Protein AF-X0V3P4-F1 (afdb_monomer_lite)

Organism: NCBI:txid412755

Structure (mmCIF, N/CA/C/O backbone):
data_AF-X0V3P4-F1
#
_entry.id   AF-X0V3P4-F1
#
loop_
_atom_site.group_PDB
_atom_site.id
_atom_site.type_symbol
_atom_site.label_atom_id
_atom_site.label_alt_id
_atom_site.label_comp_id
_atom_site.label_asym_id
_atom_site.label_entity_id
_atom_site.label_seq_id
_atom_site.pdbx_PDB_ins_code
_atom_site.Cartn_x
_atom_site.Cartn_y
_atom_site.Cartn_z
_atom_site.occupancy
_atom_site.B_iso_or_equiv
_atom_site.auth_seq_id
_atom_site.auth_comp_id
_atom_site.auth_asym_id
_atom_site.auth_atom_id
_atom_site.pdbx_PDB_model_num
ATOM 1 N N . ARG A 1 1 ? -11.327 -16.842 -7.803 1.00 60.50 1 ARG A N 1
ATOM 2 C CA . ARG A 1 1 ? -12.193 -18.028 -8.051 1.00 60.50 1 ARG A CA 1
ATOM 3 C C . ARG A 1 1 ? -13.023 -17.896 -9.335 1.00 60.50 1 ARG A C 1
ATOM 5 O O . ARG A 1 1 ? -12.869 -18.742 -10.203 1.00 60.50 1 ARG A O 1
ATOM 12 N N . LEU A 1 2 ? -13.809 -16.822 -9.497 1.00 82.19 2 LEU A N 1
ATOM 13 C CA . LEU A 1 2 ? -14.672 -16.591 -10.670 1.00 82.19 2 LEU A CA 1
ATOM 14 C C . LEU A 1 2 ? -13.941 -16.663 -12.024 1.00 82.19 2 LEU A C 1
ATOM 16 O O . LEU A 1 2 ? -14.391 -17.389 -12.904 1.00 82.19 2 LEU A O 1
ATOM 20 N N . LEU A 1 3 ? -12.817 -15.948 -12.174 1.00 80.94 3 LEU A N 1
ATOM 21 C CA . LEU A 1 3 ? -12.091 -15.862 -13.451 1.00 80.94 3 LEU A CA 1
ATOM 22 C C . LEU A 1 3 ? -11.667 -17.244 -13.969 1.00 80.94 3 LEU A C 1
ATOM 24 O O . LEU A 1 3 ? -11.970 -17.602 -15.098 1.00 80.94 3 LEU A O 1
ATOM 28 N N . ARG A 1 4 ? -11.071 -18.062 -13.095 1.00 71.50 4 ARG A N 1
ATOM 29 C CA . ARG A 1 4 ? -10.620 -19.420 -13.426 1.00 71.50 4 ARG A CA 1
ATOM 30 C C . ARG A 1 4 ? -11.770 -20.371 -13.771 1.00 71.50 4 ARG A C 1
ATOM 32 O O . ARG A 1 4 ? -11.615 -21.220 -14.634 1.00 71.50 4 ARG A O 1
ATOM 39 N N . GLU A 1 5 ? -12.896 -20.277 -13.064 1.00 82.38 5 GLU A N 1
ATOM 40 C CA . GLU A 1 5 ? -14.011 -21.225 -13.223 1.00 82.38 5 GLU A CA 1
ATOM 41 C C . GLU A 1 5 ? -14.916 -20.894 -14.418 1.00 82.38 5 GLU A C 1
ATOM 43 O O . GLU A 1 5 ? -15.527 -21.794 -14.987 1.00 82.38 5 GLU A O 1
ATOM 48 N N . ARG A 1 6 ? -15.039 -19.614 -14.785 1.00 90.00 6 ARG A N 1
ATOM 49 C CA . ARG A 1 6 ? -15.954 -19.166 -15.848 1.00 90.00 6 ARG A CA 1
ATOM 50 C C . ARG A 1 6 ? -15.270 -18.863 -17.174 1.00 90.00 6 ARG A C 1
ATOM 52 O O . ARG A 1 6 ? -15.956 -18.850 -18.189 1.00 90.00 6 ARG A O 1
ATOM 59 N N . PHE A 1 7 ? -13.958 -18.648 -17.169 1.00 88.62 7 PHE A N 1
ATOM 60 C CA . PHE A 1 7 ? -13.200 -18.254 -18.355 1.00 88.62 7 PHE A CA 1
ATOM 61 C C . PHE A 1 7 ? -11.928 -19.105 -18.499 1.00 88.62 7 PHE A C 1
ATOM 63 O O . PHE A 1 7 ? -10.822 -18.573 -18.404 1.00 88.62 7 PHE A O 1
ATOM 70 N N . PRO A 1 8 ? -12.062 -20.433 -18.687 1.00 83.94 8 PRO A N 1
ATOM 71 C CA . PRO A 1 8 ? -10.907 -21.329 -18.766 1.00 83.94 8 PRO A CA 1
ATOM 72 C C . PRO A 1 8 ? -10.018 -21.058 -19.991 1.00 83.94 8 PRO A C 1
ATOM 74 O O . PRO A 1 8 ? -8.810 -21.250 -19.912 1.00 83.94 8 PRO A O 1
ATOM 77 N N . ASP A 1 9 ? -10.596 -20.547 -21.082 1.00 91.19 9 ASP A N 1
ATOM 78 C CA . ASP A 1 9 ? -9.906 -20.306 -22.358 1.00 91.19 9 ASP A CA 1
ATOM 79 C C . ASP A 1 9 ? -9.542 -18.825 -22.569 1.00 91.19 9 ASP A C 1
ATOM 81 O O . ASP A 1 9 ? -9.418 -18.352 -23.698 1.00 91.19 9 ASP A O 1
ATOM 85 N N . THR A 1 10 ? -9.440 -18.038 -21.493 1.00 90.19 10 THR A N 1
ATOM 86 C CA . THR A 1 10 ? -9.166 -16.594 -21.568 1.00 90.19 10 THR A CA 1
ATOM 87 C C . THR A 1 10 ? -7.913 -16.229 -20.788 1.00 90.19 10 THR A C 1
ATOM 89 O O . THR A 1 10 ? -7.799 -16.516 -19.598 1.00 90.19 10 THR A O 1
ATOM 92 N N . GLN A 1 11 ? -6.987 -15.534 -21.451 1.00 88.38 11 GLN A N 1
ATOM 93 C CA . GLN A 1 11 ? -5.840 -14.919 -20.794 1.00 88.38 11 GLN A CA 1
ATOM 94 C C . GLN A 1 11 ? -6.207 -13.515 -20.313 1.00 88.38 11 GLN A C 1
ATOM 96 O O . GLN A 1 11 ? -6.716 -12.697 -21.079 1.00 88.38 11 GLN A O 1
ATOM 101 N N . PHE A 1 12 ? -5.927 -13.233 -19.043 1.00 89.12 12 PHE A N 1
ATOM 102 C CA . PHE A 1 12 ? -6.150 -11.922 -18.447 1.00 89.12 12 PHE A CA 1
ATOM 103 C C . PHE A 1 12 ? -4.827 -11.181 -18.299 1.00 89.12 12 PHE A C 1
ATOM 105 O O . PHE A 1 12 ? -3.852 -11.733 -17.792 1.00 89.12 12 PHE A O 1
ATOM 112 N N . PHE A 1 13 ? -4.830 -9.910 -18.687 1.00 90.12 13 PHE A N 1
ATOM 113 C CA . PHE A 1 13 ? -3.756 -8.971 -18.399 1.00 90.12 13 PHE A CA 1
ATOM 114 C C . PHE A 1 13 ? -4.321 -7.873 -17.505 1.00 90.12 13 PHE A C 1
ATOM 116 O O . PHE A 1 13 ? -5.297 -7.218 -17.871 1.00 90.12 13 PHE A O 1
ATOM 123 N N . LEU A 1 14 ? -3.730 -7.698 -16.324 1.00 89.88 14 LEU A N 1
ATOM 124 C CA . LEU A 1 14 ? -4.064 -6.603 -15.421 1.00 89.88 14 LEU A CA 1
ATOM 125 C C . LEU A 1 14 ? -2.898 -5.630 -15.393 1.00 89.88 14 LEU A C 1
ATOM 127 O O . LEU A 1 14 ? -1.759 -6.026 -15.159 1.00 89.88 14 LEU A O 1
ATOM 131 N N . PHE A 1 15 ? -3.210 -4.361 -15.614 1.00 90.31 15 PHE A N 1
ATOM 132 C CA . PHE A 1 15 ? -2.244 -3.277 -15.573 1.00 90.31 15 PHE A CA 1
ATOM 133 C C . PHE A 1 15 ? -2.632 -2.324 -14.453 1.00 90.31 15 PHE A C 1
ATOM 135 O O . PHE A 1 15 ? -3.798 -1.956 -14.316 1.00 90.31 15 PHE A O 1
ATOM 142 N N . THR A 1 16 ? -1.646 -1.926 -13.659 1.00 88.25 16 THR A N 1
ATOM 143 C CA . THR A 1 16 ? -1.796 -0.912 -12.619 1.00 88.25 16 THR A CA 1
ATOM 144 C C . THR A 1 16 ? -0.566 -0.015 -12.618 1.00 88.25 16 THR A C 1
ATOM 146 O O . THR A 1 16 ? 0.534 -0.465 -12.932 1.00 88.25 16 THR A O 1
ATOM 149 N N . HIS A 1 17 ? -0.770 1.258 -12.290 1.00 83.44 17 HIS A N 1
ATOM 150 C CA . HIS A 1 17 ? 0.300 2.218 -12.006 1.00 83.44 17 HIS A CA 1
ATOM 151 C C . HIS A 1 17 ? 0.508 2.405 -10.493 1.00 83.44 17 HIS A C 1
ATOM 153 O O . HIS A 1 17 ? 1.362 3.183 -10.080 1.00 83.44 17 HIS A O 1
ATOM 159 N N . ASP A 1 18 ? -0.301 1.728 -9.678 1.00 84.19 18 ASP A N 1
ATOM 160 C CA . ASP A 1 18 ? -0.292 1.822 -8.226 1.00 84.19 18 ASP A CA 1
ATOM 161 C C . ASP A 1 18 ? 0.507 0.650 -7.638 1.00 84.19 18 ASP A C 1
ATOM 163 O O . ASP A 1 18 ? 0.106 -0.518 -7.724 1.00 84.19 18 ASP A O 1
ATOM 167 N N . ASP A 1 19 ? 1.649 1.000 -7.044 1.00 82.31 19 ASP A N 1
ATOM 168 C CA . ASP A 1 19 ? 2.598 0.085 -6.413 1.00 82.31 19 ASP A CA 1
ATOM 169 C C . ASP A 1 19 ? 1.967 -0.726 -5.268 1.00 82.31 19 ASP A C 1
ATOM 171 O O . ASP A 1 19 ? 2.274 -1.907 -5.105 1.00 82.31 19 ASP A O 1
ATOM 175 N N . LEU A 1 20 ? 1.081 -0.108 -4.481 1.00 82.94 20 LEU A N 1
ATOM 176 C CA . LEU A 1 20 ? 0.408 -0.770 -3.364 1.00 82.94 20 LEU A CA 1
ATOM 177 C C . LEU A 1 20 ? -0.595 -1.796 -3.886 1.00 82.94 20 LEU A C 1
ATOM 179 O O . LEU A 1 20 ? -0.624 -2.932 -3.419 1.00 82.94 20 LEU A O 1
ATOM 183 N N . TRP A 1 21 ? -1.393 -1.410 -4.881 1.00 84.25 21 TRP A N 1
ATOM 184 C CA . TRP A 1 21 ? -2.351 -2.315 -5.516 1.00 84.25 21 TRP A CA 1
ATOM 185 C C . TRP A 1 21 ? -1.660 -3.517 -6.159 1.00 84.25 21 TRP A C 1
ATOM 187 O O . TRP A 1 21 ? -2.158 -4.639 -6.075 1.00 84.25 21 TRP A O 1
ATOM 197 N N . PHE A 1 22 ? -0.502 -3.299 -6.782 1.00 88.56 22 PHE A N 1
ATOM 198 C CA . PHE A 1 22 ? 0.303 -4.373 -7.351 1.00 88.56 22 PHE A CA 1
ATOM 199 C C . PHE A 1 22 ? 0.763 -5.380 -6.285 1.00 88.56 22 PHE A C 1
ATOM 201 O O . PHE A 1 22 ? 0.621 -6.589 -6.479 1.00 88.56 22 PHE A O 1
ATOM 208 N N . ASP A 1 23 ? 1.243 -4.898 -5.138 1.00 86.31 23 ASP A N 1
ATOM 209 C CA . ASP A 1 23 ? 1.644 -5.758 -4.022 1.00 86.31 23 ASP A CA 1
ATOM 210 C C . ASP A 1 23 ? 0.465 -6.505 -3.388 1.00 86.31 23 ASP A C 1
ATOM 212 O O . ASP A 1 23 ? 0.592 -7.690 -3.077 1.00 86.31 23 ASP A O 1
ATOM 216 N N . LEU A 1 24 ? -0.693 -5.856 -3.242 1.00 85.00 24 LEU A N 1
ATOM 217 C CA . LEU A 1 24 ? -1.913 -6.514 -2.765 1.00 85.00 24 LEU A CA 1
ATOM 218 C C . LEU A 1 24 ? -2.335 -7.644 -3.712 1.00 85.00 24 LEU A C 1
ATOM 220 O O . LEU A 1 24 ? -2.613 -8.758 -3.271 1.00 85.00 24 LEU A O 1
ATOM 224 N N . LEU A 1 25 ? -2.298 -7.407 -5.028 1.00 87.56 25 LEU A N 1
ATOM 225 C CA . LEU A 1 25 ? -2.574 -8.449 -6.020 1.00 87.56 25 LEU A CA 1
ATOM 226 C C . LEU A 1 25 ? -1.583 -9.613 -5.923 1.00 87.56 25 LEU A C 1
ATOM 228 O O . LEU A 1 25 ? -2.004 -10.762 -6.046 1.00 87.56 25 LEU A O 1
ATOM 232 N N . LYS A 1 26 ? -0.293 -9.344 -5.674 1.00 87.38 26 LYS A N 1
ATOM 233 C CA . LYS A 1 26 ? 0.726 -10.387 -5.451 1.00 87.38 26 LYS A CA 1
ATOM 234 C C . LYS A 1 26 ? 0.426 -11.269 -4.244 1.00 87.38 26 LYS A C 1
ATOM 236 O O . LYS A 1 26 ? 0.767 -12.448 -4.273 1.00 87.38 26 LYS A O 1
ATOM 241 N N . GLN A 1 27 ? -0.172 -10.708 -3.197 1.00 84.62 27 GLN A N 1
ATOM 242 C CA . GLN A 1 27 ? -0.522 -11.443 -1.980 1.00 84.62 27 GLN A CA 1
ATOM 243 C C . GLN A 1 27 ? -1.798 -12.274 -2.162 1.00 84.62 27 GLN A C 1
ATOM 245 O O . GLN A 1 27 ? -1.837 -13.437 -1.765 1.00 84.62 27 GLN A O 1
ATOM 250 N N . GLU A 1 28 ? -2.817 -11.698 -2.798 1.00 85.38 28 GLU A N 1
ATOM 251 C CA . GLU A 1 28 ? -4.136 -12.322 -2.958 1.00 85.38 28 GLU A CA 1
ATOM 252 C C . GLU A 1 28 ? -4.187 -13.368 -4.079 1.00 85.38 28 GLU A C 1
ATOM 254 O O . GLU A 1 28 ? -4.942 -14.346 -4.020 1.00 85.38 28 GLU A O 1
ATOM 259 N N . LEU A 1 29 ? -3.409 -13.170 -5.144 1.00 85.62 29 LEU A N 1
ATOM 260 C CA . LEU A 1 29 ? -3.427 -14.058 -6.296 1.00 85.62 29 LEU A CA 1
ATOM 261 C C . LEU A 1 29 ? -2.322 -15.115 -6.187 1.00 85.62 29 LEU A C 1
ATOM 263 O O . LEU A 1 29 ? -1.154 -14.796 -5.970 1.00 85.62 29 LEU A O 1
ATOM 267 N N . PRO A 1 30 ? -2.653 -16.398 -6.399 1.00 81.31 30 PRO A N 1
ATOM 268 C CA . PRO A 1 30 ? -1.696 -17.469 -6.203 1.00 81.31 30 PRO A CA 1
ATOM 269 C C . PRO A 1 30 ? -0.641 -17.457 -7.320 1.00 81.31 30 PRO A C 1
ATOM 271 O O . PRO A 1 30 ? -0.964 -17.533 -8.511 1.00 81.31 30 PRO A O 1
ATOM 274 N N . SER A 1 31 ? 0.631 -17.406 -6.924 1.00 79.69 31 SER A N 1
ATOM 275 C CA . SER A 1 31 ? 1.797 -17.263 -7.813 1.00 79.69 31 SER A CA 1
ATOM 276 C C . SER A 1 31 ? 1.972 -18.391 -8.835 1.00 79.69 31 SER A C 1
ATOM 278 O O . SER A 1 31 ? 2.650 -18.220 -9.840 1.00 79.69 31 SER A O 1
ATOM 280 N N . ASN A 1 32 ? 1.336 -19.544 -8.624 1.00 82.50 32 ASN A N 1
ATOM 281 C CA . ASN A 1 32 ? 1.342 -20.653 -9.580 1.00 82.50 32 ASN A CA 1
ATOM 282 C C . ASN A 1 32 ? 0.404 -20.447 -10.784 1.00 82.50 32 ASN A C 1
ATOM 284 O O . ASN A 1 32 ? 0.510 -21.195 -11.750 1.00 82.50 32 ASN A O 1
ATOM 288 N N . HIS A 1 33 ? -0.512 -19.475 -10.733 1.00 83.62 33 HIS A N 1
ATOM 289 C CA . HIS A 1 33 ? -1.424 -19.156 -11.842 1.00 83.62 33 HIS A CA 1
ATOM 290 C C . HIS A 1 33 ? -1.241 -17.736 -12.387 1.00 83.62 33 HIS A C 1
ATOM 292 O O . HIS A 1 33 ? -1.764 -17.434 -13.457 1.00 83.62 33 HIS A O 1
ATOM 298 N N . TRP A 1 34 ? -0.535 -16.868 -11.662 1.00 88.19 34 TRP A N 1
ATOM 299 C CA . TRP A 1 34 ? -0.361 -15.463 -12.012 1.00 88.19 34 TRP A CA 1
ATOM 300 C C . TRP A 1 34 ? 1.110 -15.112 -12.154 1.00 88.19 34 TRP A C 1
ATOM 302 O O . TRP A 1 34 ? 1.923 -15.415 -11.284 1.00 88.19 34 TRP A O 1
ATOM 312 N N . LEU A 1 35 ? 1.430 -14.442 -13.258 1.00 90.00 35 LEU A N 1
ATOM 313 C CA . LEU A 1 35 ? 2.747 -13.877 -13.500 1.00 90.00 35 LEU A CA 1
ATOM 314 C C . LEU A 1 35 ? 2.719 -12.400 -13.127 1.00 90.00 35 LEU A C 1
ATOM 316 O O . LEU A 1 35 ? 1.884 -11.646 -13.622 1.00 90.00 35 LEU A O 1
ATOM 320 N N . PHE A 1 36 ? 3.664 -11.998 -12.287 1.00 90.62 36 PHE A N 1
ATOM 321 C CA . PHE A 1 36 ? 3.849 -10.610 -11.898 1.00 90.62 36 PHE A CA 1
ATOM 322 C C . PHE A 1 36 ? 5.081 -10.063 -12.590 1.00 90.62 36 PHE A C 1
ATOM 324 O O . PHE A 1 36 ? 6.163 -10.638 -12.480 1.00 90.62 36 PHE A O 1
ATOM 331 N N . LYS A 1 37 ? 4.890 -8.966 -13.317 1.00 90.50 37 LYS A N 1
ATOM 332 C CA . LYS A 1 37 ? 5.922 -8.267 -14.076 1.00 90.50 37 LYS A CA 1
ATOM 333 C C . LYS A 1 37 ? 5.745 -6.773 -13.883 1.00 90.50 37 LYS A C 1
ATOM 335 O O . LYS A 1 37 ? 4.624 -6.306 -13.697 1.00 90.50 37 LYS A O 1
ATOM 340 N N . GLU A 1 38 ? 6.845 -6.045 -13.962 1.00 88.12 38 GLU A N 1
ATOM 341 C CA . GLU A 1 38 ? 6.834 -4.588 -14.040 1.00 88.12 38 GLU A CA 1
ATOM 342 C C . GLU A 1 38 ? 7.290 -4.139 -15.424 1.00 88.12 38 GLU A C 1
ATOM 344 O O . GLU A 1 38 ? 8.050 -4.836 -16.093 1.00 88.12 38 GLU A O 1
ATOM 349 N N . LEU A 1 39 ? 6.821 -2.971 -15.850 1.00 87.50 39 LEU A N 1
ATOM 350 C CA . LEU A 1 39 ? 7.290 -2.325 -17.068 1.00 87.50 39 LEU A CA 1
ATOM 351 C C . LEU A 1 39 ? 8.218 -1.181 -16.675 1.00 87.50 39 LEU A C 1
ATOM 353 O O . LEU A 1 39 ? 7.858 -0.346 -15.841 1.00 87.50 39 LEU A O 1
ATOM 357 N N . SER A 1 40 ? 9.409 -1.144 -17.264 1.00 82.19 40 SER A N 1
ATOM 358 C CA . SER A 1 40 ? 10.329 -0.032 -17.068 1.00 82.19 40 SER A CA 1
ATOM 359 C C . SER A 1 40 ? 9.796 1.240 -17.733 1.00 82.19 40 SER A C 1
ATOM 361 O O . SER A 1 40 ? 8.920 1.214 -18.607 1.00 82.19 40 SER A O 1
ATOM 363 N N . LYS A 1 41 ? 10.333 2.392 -17.314 1.00 81.06 41 LYS A N 1
ATOM 364 C CA . LYS A 1 41 ? 10.104 3.637 -18.051 1.00 81.06 41 LYS A CA 1
ATOM 365 C C . LYS A 1 41 ? 10.692 3.493 -19.450 1.00 81.06 41 LYS A C 1
ATOM 367 O O . LYS A 1 41 ? 11.821 3.039 -19.603 1.00 81.06 41 LYS A O 1
ATOM 372 N N . TRP A 1 42 ? 9.932 3.939 -20.443 1.00 88.44 42 TRP A N 1
ATOM 373 C CA . TRP A 1 42 ? 10.382 3.939 -21.827 1.00 88.44 42 TRP A CA 1
ATOM 374 C C . TRP A 1 42 ? 11.669 4.760 -21.991 1.00 88.44 42 TRP A C 1
ATOM 376 O O . TRP A 1 42 ? 11.753 5.887 -21.495 1.00 88.44 42 TRP A O 1
ATOM 386 N N . SER A 1 43 ? 12.641 4.221 -22.727 1.00 84.81 43 SER A N 1
ATOM 387 C CA . SER A 1 43 ? 13.821 4.952 -23.195 1.00 84.81 43 SER A CA 1
ATOM 388 C C . SER A 1 43 ? 13.947 4.863 -24.717 1.00 84.81 43 SER A C 1
ATOM 390 O O . SER A 1 43 ? 13.469 3.916 -25.338 1.00 84.81 43 SER A O 1
ATOM 392 N N . HIS A 1 44 ? 14.605 5.845 -25.337 1.00 89.00 44 HIS A N 1
ATOM 393 C CA . HIS A 1 44 ? 14.828 5.831 -26.787 1.00 89.00 44 HIS A CA 1
ATOM 394 C C . HIS A 1 44 ? 15.723 4.662 -27.229 1.00 89.00 44 HIS A C 1
ATOM 396 O O . HIS A 1 44 ? 15.564 4.144 -28.329 1.00 89.00 44 HIS A O 1
ATOM 402 N N . GLU A 1 45 ? 16.670 4.258 -26.382 1.00 89.56 45 GLU A N 1
ATOM 403 C CA . GLU A 1 45 ? 17.652 3.218 -26.700 1.00 89.56 45 GLU A CA 1
ATOM 404 C C . GLU A 1 45 ? 17.059 1.811 -26.577 1.00 89.56 45 GLU A C 1
ATOM 406 O O . GLU A 1 45 ? 17.255 0.991 -27.473 1.00 89.56 45 GLU A O 1
ATOM 411 N N . ASN A 1 46 ? 16.288 1.550 -25.516 1.00 83.81 46 ASN A N 1
ATOM 412 C CA . ASN A 1 46 ? 15.835 0.196 -25.183 1.00 83.81 46 ASN A CA 1
ATOM 413 C C . ASN A 1 46 ? 14.311 0.005 -25.264 1.00 83.81 46 ASN A C 1
ATOM 415 O O . ASN A 1 46 ? 13.823 -1.121 -25.182 1.00 83.81 46 ASN A O 1
ATOM 419 N N . GLY A 1 47 ? 13.534 1.076 -25.442 1.00 88.88 47 GLY A N 1
ATOM 420 C CA . GLY A 1 47 ? 12.074 1.014 -25.415 1.00 88.88 47 GLY A CA 1
ATOM 421 C C . GLY A 1 47 ? 11.523 0.740 -24.011 1.00 88.88 47 GLY A C 1
ATOM 422 O O . GLY A 1 47 ? 12.074 1.215 -23.020 1.00 88.88 47 GLY A O 1
ATOM 423 N N . VAL A 1 48 ? 10.396 0.020 -23.932 1.00 86.38 48 VAL A N 1
ATOM 424 C CA . VAL A 1 48 ? 9.847 -0.496 -22.663 1.00 86.38 48 VAL A CA 1
ATOM 425 C C . VAL A 1 48 ? 10.457 -1.866 -22.400 1.00 86.38 48 VAL A C 1
ATOM 427 O O . VAL A 1 48 ? 10.338 -2.760 -23.236 1.00 86.38 48 VAL A O 1
ATOM 430 N N . GLU A 1 49 ? 11.044 -2.052 -21.225 1.00 87.69 49 GLU A N 1
ATOM 431 C CA . GLU A 1 49 ? 11.583 -3.340 -20.793 1.00 87.69 49 GLU A CA 1
ATOM 432 C C . GLU A 1 49 ? 10.642 -3.999 -19.781 1.00 87.69 49 GLU A C 1
ATOM 434 O O . GLU A 1 49 ? 9.954 -3.325 -19.010 1.00 87.69 49 GLU A O 1
ATOM 439 N N . ILE A 1 50 ? 10.617 -5.332 -19.777 1.00 86.25 50 ILE A N 1
ATOM 440 C CA . ILE A 1 50 ? 9.876 -6.120 -18.792 1.00 86.25 50 ILE A CA 1
ATOM 441 C C . ILE A 1 50 ? 10.836 -6.509 -17.669 1.00 86.25 50 ILE A C 1
ATOM 443 O O . ILE A 1 50 ? 11.872 -7.131 -17.901 1.00 86.25 50 ILE A O 1
ATOM 447 N N . ILE A 1 51 ? 10.473 -6.164 -16.440 1.00 84.69 51 ILE A N 1
ATOM 448 C CA . ILE A 1 51 ? 11.199 -6.534 -15.229 1.00 84.69 51 ILE A CA 1
ATOM 449 C C . ILE A 1 51 ? 10.587 -7.832 -14.697 1.00 84.69 51 ILE A C 1
ATOM 451 O O . ILE A 1 51 ? 9.443 -7.872 -14.234 1.00 84.69 51 ILE A O 1
ATOM 455 N N . GLU A 1 52 ? 11.368 -8.909 -14.785 1.00 76.25 52 GLU A N 1
ATOM 456 C CA . GLU A 1 52 ? 10.912 -10.280 -14.535 1.00 76.25 52 GLU A CA 1
ATOM 457 C C . GLU A 1 52 ? 10.640 -10.590 -13.057 1.00 76.25 52 GLU A C 1
ATOM 459 O O . GLU A 1 52 ? 9.760 -11.405 -12.762 1.00 76.25 52 GLU A O 1
ATOM 464 N N . SER A 1 53 ? 11.374 -9.926 -12.161 1.00 76.25 53 SER A N 1
ATOM 465 C CA . SER A 1 53 ? 11.289 -10.060 -10.704 1.00 76.25 53 SER A CA 1
ATOM 466 C C . SER A 1 53 ? 10.947 -8.700 -10.095 1.00 76.25 53 SER A C 1
ATOM 468 O O . SER A 1 53 ? 11.842 -7.992 -9.630 1.00 76.25 53 SER A O 1
ATOM 4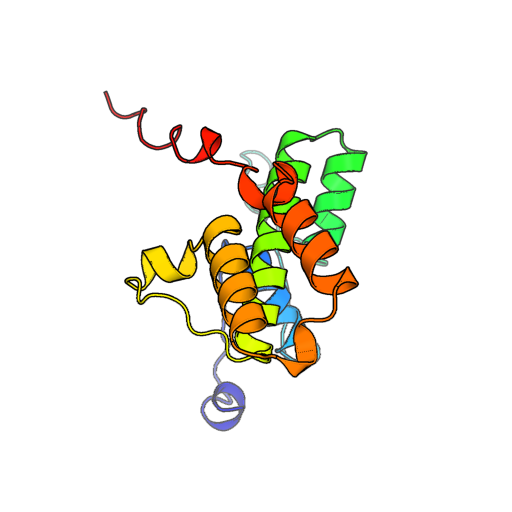70 N N . PRO A 1 54 ? 9.670 -8.293 -10.157 1.00 76.25 54 PRO A N 1
ATOM 471 C CA . PRO A 1 54 ? 9.247 -6.978 -9.705 1.00 76.25 54 PRO A CA 1
ATOM 472 C C . PRO A 1 54 ? 9.364 -6.860 -8.182 1.00 76.25 54 PRO A C 1
ATOM 474 O O . PRO A 1 54 ? 8.842 -7.707 -7.439 1.00 76.25 54 PRO A O 1
ATOM 477 N N . MET A 1 55 ? 10.055 -5.811 -7.740 1.00 82.56 55 MET A N 1
ATOM 478 C CA . MET A 1 55 ? 10.288 -5.506 -6.330 1.00 82.56 55 MET A CA 1
ATOM 479 C C . MET A 1 55 ? 8.969 -5.166 -5.626 1.00 82.56 55 MET A C 1
ATOM 481 O O . MET A 1 55 ? 8.131 -4.444 -6.155 1.00 82.56 55 MET A O 1
ATOM 485 N N . SER A 1 56 ? 8.800 -5.636 -4.396 1.00 87.38 56 SER A N 1
ATOM 486 C CA . SER A 1 56 ? 7.771 -5.121 -3.491 1.00 87.38 56 SER A CA 1
ATOM 487 C C . SER A 1 56 ? 7.991 -3.641 -3.185 1.00 87.38 56 SER A C 1
ATOM 489 O O . SER A 1 56 ? 9.098 -3.112 -3.299 1.00 87.38 56 SER A O 1
ATOM 491 N N . LEU A 1 57 ? 6.952 -2.957 -2.715 1.00 87.81 57 LEU A N 1
ATOM 492 C CA . LEU A 1 57 ? 7.023 -1.572 -2.262 1.00 87.81 57 LEU A CA 1
ATOM 493 C C . LEU A 1 57 ? 8.100 -1.382 -1.182 1.00 87.81 57 LEU A C 1
ATOM 495 O O . LEU A 1 57 ? 8.808 -0.379 -1.196 1.00 87.81 57 LEU A O 1
ATOM 499 N N . ARG A 1 58 ? 8.288 -2.365 -0.290 1.00 89.88 58 ARG A N 1
ATOM 500 C CA . ARG A 1 58 ? 9.360 -2.350 0.724 1.00 89.88 58 ARG A CA 1
ATOM 501 C C . ARG A 1 58 ? 10.752 -2.451 0.104 1.00 89.88 58 ARG A C 1
ATOM 503 O O . ARG A 1 58 ? 11.632 -1.681 0.476 1.00 89.88 58 ARG A O 1
ATOM 510 N N . GLU A 1 59 ? 10.944 -3.356 -0.850 1.00 90.88 59 GLU A N 1
ATOM 511 C CA . GLU A 1 59 ? 12.212 -3.487 -1.583 1.00 90.88 59 GLU A CA 1
ATOM 512 C C . GLU A 1 59 ? 12.504 -2.232 -2.414 1.00 90.88 59 GLU A C 1
ATOM 514 O O . GLU A 1 59 ? 13.638 -1.768 -2.450 1.00 90.88 59 GLU A O 1
ATOM 519 N N . ARG A 1 60 ? 11.477 -1.607 -2.998 1.00 89.62 60 ARG A N 1
ATOM 520 C CA . ARG A 1 60 ? 11.601 -0.334 -3.723 1.00 89.62 60 ARG A CA 1
ATOM 521 C C . ARG A 1 60 ? 12.007 0.817 -2.806 1.00 89.62 60 ARG A C 1
ATOM 523 O O . ARG A 1 60 ? 12.842 1.623 -3.200 1.00 89.62 60 ARG A O 1
ATOM 530 N N . ILE A 1 61 ? 11.449 0.895 -1.594 1.00 90.44 61 ILE A N 1
ATOM 531 C CA . ILE A 1 61 ? 11.888 1.867 -0.577 1.00 90.44 61 ILE A CA 1
ATOM 532 C C . ILE A 1 61 ? 13.374 1.661 -0.276 1.00 90.44 61 ILE A C 1
ATOM 534 O O . ILE A 1 61 ? 14.143 2.618 -0.322 1.00 90.44 61 ILE A O 1
ATOM 538 N N . GLN A 1 62 ? 13.780 0.418 -0.013 1.00 93.00 62 GLN A N 1
ATOM 539 C CA . GLN A 1 62 ? 15.171 0.081 0.283 1.00 93.00 62 GLN A CA 1
ATOM 540 C C . GLN A 1 62 ? 16.106 0.444 -0.882 1.00 93.00 62 GLN A C 1
ATOM 542 O O . GLN A 1 62 ? 17.133 1.084 -0.670 1.00 93.00 62 GLN A O 1
ATOM 547 N N . HIS A 1 63 ? 15.710 0.137 -2.117 1.00 90.62 63 HIS A N 1
ATOM 548 C CA . HIS A 1 63 ? 16.464 0.492 -3.316 1.00 90.62 63 HIS A CA 1
ATOM 549 C C . HIS A 1 63 ? 16.623 2.011 -3.496 1.00 90.62 63 HIS A C 1
ATOM 551 O O . HIS A 1 63 ? 17.710 2.485 -3.831 1.00 90.62 63 HIS A O 1
ATOM 557 N N . CYS A 1 64 ? 15.572 2.799 -3.242 1.00 90.44 64 CYS A N 1
ATOM 558 C CA . CYS A 1 64 ? 15.664 4.262 -3.258 1.00 90.44 64 CYS A CA 1
ATOM 559 C C . CYS A 1 64 ? 16.662 4.772 -2.203 1.00 90.44 64 CYS A C 1
ATOM 561 O O . CYS A 1 64 ? 17.450 5.668 -2.491 1.00 90.44 64 CYS A O 1
ATOM 563 N N . LEU A 1 65 ? 16.682 4.184 -1.002 1.00 91.56 65 LEU A N 1
ATOM 564 C CA . LEU A 1 65 ? 17.648 4.555 0.039 1.00 91.56 65 LEU A CA 1
ATOM 565 C C . LEU A 1 65 ? 19.089 4.213 -0.368 1.00 91.56 65 LEU A C 1
ATOM 567 O O . LEU A 1 65 ? 19.987 5.030 -0.184 1.00 91.56 65 LEU A O 1
ATOM 571 N N . GLU A 1 66 ? 19.307 3.041 -0.964 1.00 94.69 66 GLU A N 1
ATOM 572 C CA . GLU A 1 66 ? 20.625 2.591 -1.439 1.00 94.69 66 GLU A CA 1
ATOM 573 C C . GLU A 1 66 ? 21.160 3.430 -2.602 1.00 94.69 66 GLU A C 1
ATOM 575 O O . GLU A 1 66 ? 22.361 3.680 -2.691 1.00 94.69 66 GLU A O 1
ATOM 580 N N . THR A 1 67 ? 20.272 3.904 -3.476 1.00 93.00 67 THR A N 1
ATOM 581 C CA . THR A 1 67 ? 20.615 4.781 -4.607 1.00 93.00 67 THR A CA 1
ATOM 582 C C . THR A 1 67 ? 20.585 6.271 -4.249 1.00 93.00 67 THR A C 1
ATOM 584 O O . THR A 1 67 ? 20.793 7.118 -5.116 1.00 93.00 67 THR A O 1
ATOM 587 N N . ASN A 1 68 ? 20.393 6.600 -2.965 1.00 92.50 68 ASN A N 1
ATOM 588 C CA . ASN A 1 68 ? 20.331 7.961 -2.427 1.00 92.50 68 ASN A CA 1
ATOM 589 C C . ASN A 1 68 ? 19.190 8.826 -3.015 1.00 92.50 68 ASN A C 1
ATOM 591 O O . ASN A 1 68 ? 19.243 10.057 -2.978 1.00 92.50 68 ASN A O 1
ATOM 595 N N . ASP A 1 69 ? 18.129 8.190 -3.517 1.00 89.19 69 ASP A N 1
ATOM 596 C CA . ASP A 1 69 ? 16.865 8.818 -3.906 1.00 89.19 69 ASP A CA 1
ATOM 597 C C . ASP A 1 69 ? 15.949 8.988 -2.681 1.00 89.19 69 ASP A C 1
ATOM 599 O O . ASP A 1 69 ? 14.969 8.270 -2.464 1.00 89.19 69 ASP A O 1
ATOM 603 N N . ILE A 1 70 ? 16.290 9.965 -1.839 1.00 88.44 70 ILE A N 1
ATOM 604 C CA . ILE A 1 70 ? 15.569 10.235 -0.586 1.00 88.44 70 ILE A CA 1
ATOM 605 C C . ILE A 1 70 ? 14.115 10.662 -0.840 1.00 88.44 70 ILE A C 1
ATOM 607 O O . ILE A 1 70 ? 13.216 10.286 -0.084 1.00 88.44 70 ILE A O 1
ATOM 611 N N . ALA A 1 71 ? 13.862 11.423 -1.909 1.00 83.75 71 ALA A N 1
ATOM 612 C CA . ALA A 1 71 ? 12.518 11.879 -2.258 1.00 83.75 71 ALA A CA 1
ATOM 613 C C . ALA A 1 71 ? 11.627 10.710 -2.709 1.00 83.75 71 ALA A C 1
ATOM 615 O O . ALA A 1 71 ? 10.489 10.586 -2.245 1.00 83.75 71 ALA A O 1
ATOM 616 N N . GLY A 1 72 ? 12.150 9.820 -3.560 1.00 85.56 72 GLY A N 1
ATOM 617 C CA . GLY A 1 72 ? 11.458 8.599 -3.966 1.00 85.56 72 GLY A CA 1
ATOM 618 C C . GLY A 1 72 ? 11.177 7.672 -2.786 1.00 85.56 72 GLY A C 1
ATOM 619 O O . GLY A 1 72 ? 10.047 7.197 -2.642 1.00 85.56 72 GLY A O 1
ATOM 620 N N . ALA A 1 73 ? 12.152 7.486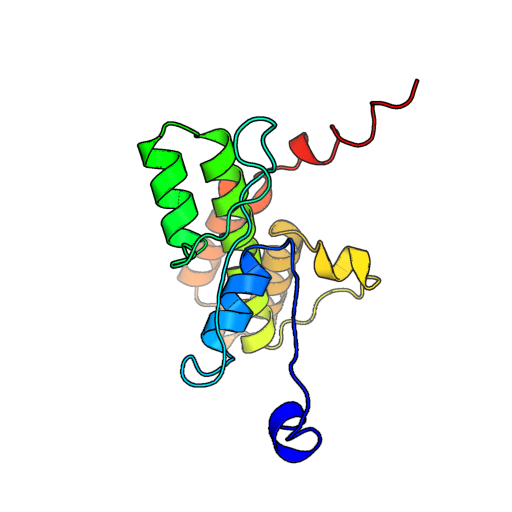 -1.890 1.00 88.00 73 ALA A N 1
ATOM 621 C CA . ALA A 1 73 ? 11.970 6.700 -0.670 1.00 88.00 73 ALA A CA 1
ATOM 622 C C . ALA A 1 73 ? 10.845 7.268 0.212 1.00 88.00 73 ALA A C 1
ATOM 624 O O . ALA A 1 73 ? 9.953 6.525 0.622 1.00 88.00 73 ALA A O 1
ATOM 625 N N . ALA A 1 74 ? 10.833 8.584 0.457 1.00 85.06 74 ALA A N 1
ATOM 626 C CA . ALA A 1 74 ? 9.810 9.239 1.274 1.00 85.06 74 ALA A CA 1
ATOM 627 C C . ALA A 1 74 ? 8.396 9.074 0.691 1.00 85.06 74 ALA A C 1
ATOM 629 O O . ALA A 1 74 ? 7.463 8.717 1.415 1.00 85.06 74 ALA A O 1
ATOM 630 N N . ASN A 1 75 ? 8.243 9.269 -0.622 1.00 84.00 75 ASN A N 1
ATOM 631 C CA . ASN A 1 75 ? 6.965 9.079 -1.309 1.00 84.00 75 ASN A CA 1
ATOM 632 C C . ASN A 1 75 ? 6.467 7.631 -1.200 1.00 84.00 75 ASN A C 1
ATOM 634 O O . ASN A 1 75 ? 5.298 7.400 -0.903 1.00 84.00 75 ASN A O 1
ATOM 638 N N . LYS A 1 76 ? 7.349 6.642 -1.375 1.00 87.62 76 LYS A N 1
ATOM 639 C CA . LYS A 1 76 ? 6.969 5.227 -1.259 1.00 87.62 76 LYS A CA 1
ATOM 640 C C . LYS A 1 76 ? 6.648 4.817 0.179 1.00 87.62 76 LYS A C 1
ATOM 642 O O . LYS A 1 76 ? 5.699 4.065 0.396 1.00 87.62 76 LYS A O 1
ATOM 647 N N . CYS A 1 77 ? 7.368 5.353 1.166 1.00 88.69 77 CYS A N 1
ATOM 648 C CA . CYS A 1 77 ? 7.037 5.179 2.581 1.00 88.69 77 CYS A CA 1
ATOM 649 C C . CYS A 1 77 ? 5.629 5.689 2.897 1.00 88.69 77 CYS A C 1
ATOM 651 O O . CYS A 1 77 ? 4.880 5.003 3.588 1.00 88.69 77 CYS A O 1
ATOM 653 N N . ARG A 1 78 ? 5.243 6.850 2.353 1.00 84.88 78 ARG A N 1
ATOM 654 C CA . ARG A 1 78 ? 3.883 7.385 2.490 1.00 84.88 78 ARG A CA 1
ATOM 655 C C . ARG A 1 78 ? 2.840 6.403 1.965 1.00 84.88 7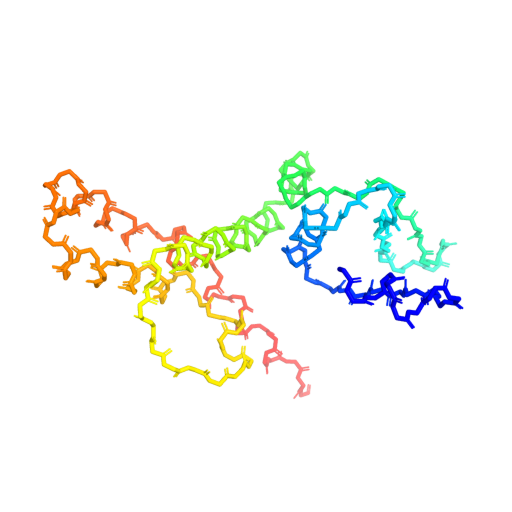8 ARG A C 1
ATOM 657 O O . ARG A 1 78 ? 1.922 6.052 2.699 1.00 84.88 78 ARG A O 1
ATOM 664 N N . THR A 1 79 ? 3.008 5.934 0.729 1.00 85.44 79 THR A N 1
ATOM 665 C CA . THR A 1 79 ? 2.102 4.958 0.109 1.00 85.44 79 THR A CA 1
ATOM 666 C C . THR A 1 79 ? 1.975 3.693 0.961 1.00 85.44 79 THR A C 1
ATOM 668 O O . THR A 1 79 ? 0.871 3.194 1.170 1.00 85.44 79 THR A O 1
ATOM 671 N N . LEU A 1 80 ? 3.090 3.204 1.514 1.00 88.81 80 LEU A N 1
ATOM 672 C CA . LEU A 1 80 ? 3.090 2.040 2.398 1.00 88.81 80 LEU A CA 1
ATOM 673 C C . LEU A 1 80 ? 2.319 2.305 3.700 1.00 88.81 80 LEU A C 1
ATOM 675 O O . LEU A 1 80 ? 1.512 1.471 4.105 1.00 88.81 80 LEU A O 1
ATOM 679 N N . ILE A 1 81 ? 2.548 3.451 4.347 1.00 87.44 81 ILE A N 1
ATOM 680 C CA . ILE A 1 81 ? 1.850 3.849 5.579 1.00 87.44 81 ILE A CA 1
ATOM 681 C C . ILE A 1 81 ? 0.343 3.950 5.329 1.00 87.44 81 ILE A C 1
ATOM 683 O O . ILE A 1 81 ? -0.441 3.389 6.091 1.00 87.44 81 ILE A O 1
ATOM 687 N N . GLU A 1 82 ? -0.069 4.622 4.252 1.00 87.25 82 GLU A N 1
ATOM 688 C CA . GLU A 1 82 ? -1.481 4.757 3.882 1.00 87.25 82 GLU A CA 1
ATOM 689 C C . GLU A 1 82 ? -2.124 3.390 3.617 1.00 87.25 82 GLU A C 1
ATOM 691 O O . GLU A 1 82 ? -3.228 3.136 4.097 1.00 87.25 82 GLU A O 1
ATOM 696 N N . GLY A 1 83 ? -1.425 2.483 2.928 1.00 86.56 83 GLY A N 1
ATOM 697 C CA . GLY A 1 83 ? -1.895 1.115 2.708 1.00 86.56 83 GLY A CA 1
ATOM 698 C C . GLY A 1 83 ? -2.086 0.328 4.004 1.00 86.56 83 GLY A C 1
ATOM 699 O O . GLY A 1 83 ? -3.141 -0.266 4.216 1.00 86.56 83 GLY A O 1
ATOM 700 N N . VAL A 1 84 ? -1.107 0.383 4.910 1.00 88.25 84 VAL A N 1
ATOM 701 C CA . VAL A 1 84 ? -1.195 -0.275 6.224 1.00 88.25 84 VAL A CA 1
ATOM 702 C C . VAL A 1 84 ? -2.349 0.297 7.051 1.00 88.25 84 VAL A C 1
ATOM 704 O O . VAL A 1 84 ? -3.119 -0.460 7.634 1.00 88.25 84 VAL A O 1
ATOM 707 N N . LEU A 1 85 ? -2.511 1.622 7.085 1.00 88.62 85 LEU A N 1
ATOM 708 C CA . LEU A 1 85 ? -3.600 2.265 7.821 1.00 88.62 85 LEU A CA 1
ATOM 709 C C . LEU A 1 85 ? -4.977 1.904 7.251 1.00 88.62 85 LEU A C 1
ATOM 711 O O . LEU A 1 85 ? -5.903 1.669 8.024 1.00 88.62 85 LEU A O 1
ATOM 715 N N . LYS A 1 86 ? -5.117 1.830 5.920 1.00 88.19 86 LYS A N 1
ATOM 716 C CA . LYS A 1 86 ? -6.353 1.374 5.264 1.00 88.19 86 LYS A CA 1
ATOM 717 C C . LYS A 1 86 ? -6.693 -0.057 5.673 1.00 88.19 86 LYS A C 1
ATOM 719 O O . LYS A 1 86 ? -7.822 -0.285 6.098 1.00 88.19 86 LYS A O 1
ATOM 724 N N . GLN A 1 87 ? -5.716 -0.965 5.633 1.00 88.56 87 GLN A N 1
ATOM 725 C CA . GLN A 1 87 ? -5.917 -2.354 6.050 1.00 88.56 87 GLN A CA 1
ATOM 726 C C . GLN A 1 87 ? -6.354 -2.446 7.517 1.00 88.56 87 GLN A C 1
ATOM 728 O O . GLN A 1 87 ? -7.339 -3.102 7.827 1.00 88.56 87 GLN A O 1
ATOM 733 N N . ILE A 1 88 ? -5.687 -1.718 8.421 1.00 89.69 88 ILE A N 1
ATOM 734 C CA . ILE A 1 88 ? -6.055 -1.696 9.846 1.00 89.69 88 ILE A CA 1
ATOM 735 C C . ILE A 1 88 ? -7.481 -1.158 10.042 1.00 89.69 88 ILE A C 1
ATOM 737 O O . ILE A 1 88 ? -8.245 -1.702 10.839 1.00 89.69 88 ILE A O 1
ATOM 741 N N . CYS A 1 89 ? -7.855 -0.087 9.335 1.00 90.75 89 CYS A N 1
ATOM 742 C CA . CYS A 1 89 ? -9.214 0.451 9.384 1.00 90.75 89 CYS A CA 1
ATOM 743 C C . CYS A 1 89 ? -10.255 -0.573 8.917 1.00 90.75 89 CYS A C 1
ATOM 745 O O . CYS A 1 89 ? -11.318 -0.668 9.531 1.00 90.75 89 CYS A O 1
ATOM 747 N N . GLU A 1 90 ? -9.961 -1.315 7.850 1.00 90.06 90 GLU A N 1
ATOM 748 C CA . GLU A 1 90 ? -10.830 -2.368 7.324 1.00 90.06 90 GLU A CA 1
ATOM 749 C C . GLU A 1 90 ? -10.974 -3.524 8.321 1.00 90.06 90 GLU A C 1
ATOM 751 O O . GLU A 1 90 ? -12.097 -3.855 8.705 1.00 90.06 90 GLU A O 1
ATOM 756 N N . ASP A 1 91 ? -9.857 -4.056 8.822 1.00 89.62 91 ASP A N 1
ATOM 757 C CA . ASP A 1 91 ? -9.821 -5.180 9.765 1.00 89.62 91 ASP A CA 1
ATOM 758 C C . ASP A 1 91 ? -10.573 -4.870 11.069 1.00 89.62 91 ASP A C 1
ATOM 760 O O . ASP A 1 91 ? -11.230 -5.735 11.653 1.00 89.62 91 ASP A O 1
ATOM 764 N N . LEU A 1 92 ? -10.495 -3.618 11.533 1.00 89.25 92 LEU A N 1
ATOM 765 C CA . LEU A 1 92 ? -11.185 -3.147 12.734 1.00 89.25 92 LEU A CA 1
ATOM 766 C C . LEU A 1 92 ? -12.620 -2.664 12.467 1.00 89.25 92 LEU A C 1
ATOM 768 O O . LEU A 1 92 ? -13.336 -2.353 13.418 1.00 89.25 92 LEU A O 1
ATOM 772 N N . GLY A 1 93 ? -13.059 -2.571 11.208 1.00 89.94 93 GLY A N 1
ATOM 773 C CA . GLY A 1 93 ? -14.379 -2.042 10.859 1.00 89.94 93 GLY A CA 1
ATOM 774 C C . GLY A 1 93 ? -14.571 -0.572 11.254 1.00 89.94 93 GLY A C 1
ATOM 775 O O . GLY A 1 93 ? -15.658 -0.175 11.690 1.00 89.94 93 GLY A O 1
ATOM 776 N N . VAL A 1 94 ? -13.518 0.242 11.136 1.00 91.31 94 VAL A N 1
ATOM 777 C CA . VAL A 1 94 ? -13.541 1.672 11.469 1.00 91.31 94 VAL A CA 1
ATOM 778 C C . VAL A 1 94 ? -14.537 2.402 10.571 1.00 91.31 94 VAL A C 1
ATOM 780 O O . VAL A 1 94 ? -14.476 2.332 9.344 1.00 91.31 94 VAL A O 1
ATOM 783 N N . ARG A 1 95 ? -15.450 3.159 11.185 1.00 88.56 95 ARG A N 1
ATOM 784 C CA . ARG A 1 95 ? -16.401 4.000 10.453 1.00 88.56 95 ARG A CA 1
ATOM 785 C C . ARG A 1 95 ? -15.718 5.297 10.045 1.00 88.56 95 ARG A C 1
ATOM 787 O O . ARG A 1 95 ? -15.358 6.101 10.898 1.00 88.56 95 ARG A O 1
ATOM 794 N N . LEU A 1 96 ? -15.568 5.492 8.742 1.00 87.88 96 LEU A N 1
ATOM 795 C CA . LEU A 1 96 ? -15.023 6.710 8.157 1.00 87.88 96 LEU A CA 1
ATOM 796 C C . LEU A 1 96 ? -16.127 7.512 7.466 1.00 87.88 96 LEU A C 1
ATOM 798 O O . LEU A 1 96 ? -17.125 6.949 7.011 1.00 87.88 96 LEU A O 1
ATOM 802 N N . GLU A 1 97 ? -15.937 8.828 7.362 1.00 84.44 97 GLU A N 1
ATOM 803 C CA . GLU A 1 97 ? -16.845 9.681 6.596 1.00 84.44 97 GLU A CA 1
ATOM 804 C C . GLU A 1 97 ? -16.913 9.228 5.135 1.00 84.44 97 GLU A C 1
ATOM 806 O O . GLU A 1 97 ? -15.909 8.820 4.535 1.00 84.44 97 GLU A O 1
ATOM 811 N N . TYR A 1 98 ? -18.116 9.293 4.566 1.00 82.75 98 TYR A N 1
ATOM 812 C CA . TYR A 1 98 ? -18.333 8.965 3.167 1.00 82.75 98 TYR A CA 1
ATOM 813 C C . TYR A 1 98 ? -17.614 9.972 2.265 1.00 82.75 98 TYR A C 1
ATOM 815 O O . TYR A 1 98 ? -17.860 11.175 2.341 1.00 82.75 98 TYR A O 1
ATOM 823 N N . CYS A 1 99 ? -16.799 9.453 1.349 1.00 79.81 99 CYS A N 1
ATOM 824 C CA . CYS A 1 99 ? -16.151 10.216 0.290 1.00 79.81 99 CYS A CA 1
ATOM 825 C C . CYS A 1 99 ? -16.468 9.570 -1.064 1.00 79.81 99 CYS A C 1
ATOM 827 O O . CYS A 1 99 ? -16.607 8.351 -1.169 1.00 79.81 99 CYS A O 1
ATOM 829 N N . SER A 1 100 ? -16.573 10.384 -2.117 1.00 81.44 100 SER A N 1
ATOM 830 C CA . SER A 1 100 ? -16.736 9.888 -3.489 1.00 81.44 100 SER A CA 1
ATOM 831 C C . SER A 1 100 ? -15.547 9.015 -3.900 1.00 81.44 100 SER A C 1
ATOM 833 O O . SER A 1 100 ? -14.431 9.288 -3.470 1.00 81.44 100 SER A O 1
ATOM 835 N N . ARG A 1 101 ? -15.773 8.016 -4.767 1.00 75.50 101 ARG A N 1
ATOM 836 C CA . ARG A 1 101 ? -14.801 6.980 -5.183 1.00 75.50 101 ARG A CA 1
ATOM 837 C C . ARG A 1 101 ? -13.348 7.471 -5.285 1.00 75.50 101 ARG A C 1
ATOM 839 O O . ARG A 1 101 ? -12.520 7.015 -4.514 1.00 75.50 101 ARG A O 1
ATOM 846 N N . GLU A 1 102 ? -13.070 8.463 -6.131 1.00 76.25 102 GLU A N 1
ATOM 847 C CA . GLU A 1 102 ? -11.707 8.995 -6.314 1.00 76.25 102 GLU A CA 1
ATOM 848 C C . GLU A 1 102 ? -11.091 9.546 -5.020 1.00 76.25 102 GLU A C 1
ATOM 850 O O . GLU A 1 102 ? -9.955 9.232 -4.680 1.00 76.25 102 GLU A O 1
ATOM 855 N N . LYS A 1 103 ? -11.859 10.326 -4.251 1.00 75.62 103 LYS A N 1
ATOM 856 C CA . LYS A 1 103 ? -11.410 10.865 -2.960 1.00 75.62 103 LYS A CA 1
ATOM 857 C C . LYS A 1 103 ? -11.217 9.770 -1.918 1.00 75.62 103 LYS A C 1
ATOM 859 O O . LYS A 1 103 ? -10.345 9.886 -1.070 1.00 75.62 103 LYS A O 1
ATOM 864 N N . ASN A 1 104 ? -12.034 8.722 -1.964 1.00 78.81 104 ASN A N 1
ATOM 865 C CA . ASN A 1 104 ? -11.900 7.594 -1.055 1.00 78.81 104 ASN A CA 1
ATOM 866 C C . ASN A 1 104 ? -10.630 6.784 -1.346 1.00 78.81 104 ASN A C 1
ATOM 868 O O . ASN A 1 104 ? -9.927 6.395 -0.415 1.00 78.81 104 ASN A O 1
ATOM 872 N N . ASP A 1 105 ? -10.310 6.581 -2.624 1.00 72.00 105 ASP A N 1
ATOM 873 C CA . ASP A 1 105 ? -9.083 5.900 -3.038 1.00 72.00 105 ASP A CA 1
ATOM 874 C C . ASP A 1 105 ? -7.846 6.735 -2.652 1.00 72.00 105 ASP A C 1
ATOM 876 O O . ASP A 1 105 ? -6.847 6.191 -2.178 1.00 72.00 105 ASP A O 1
ATOM 880 N N . GLN A 1 106 ? -7.953 8.065 -2.729 1.00 76.12 106 GLN A N 1
ATOM 881 C CA . GLN A 1 106 ? -6.908 9.026 -2.349 1.00 76.12 106 GLN A CA 1
ATOM 882 C C . GLN A 1 106 ? -6.911 9.441 -0.867 1.00 76.12 106 GLN A C 1
ATOM 884 O O . GLN A 1 106 ? -6.202 10.386 -0.508 1.00 76.12 106 GLN A O 1
ATOM 889 N N . ARG A 1 107 ? -7.688 8.760 -0.013 1.00 82.12 107 ARG A N 1
ATOM 890 C CA . ARG A 1 107 ? -7.828 9.109 1.407 1.00 82.12 107 ARG A CA 1
ATOM 891 C C . ARG A 1 107 ? -6.469 9.145 2.102 1.00 82.12 107 ARG A C 1
ATOM 893 O O . ARG A 1 107 ? -5.689 8.196 2.000 1.00 82.12 107 ARG A O 1
ATOM 900 N N . GLU A 1 108 ? -6.210 10.234 2.816 1.00 82.31 108 GLU A N 1
ATOM 901 C CA . GLU A 1 108 ? -4.902 10.512 3.403 1.00 82.31 108 GLU A CA 1
ATOM 902 C C . GLU A 1 108 ? -4.687 9.789 4.741 1.00 82.31 108 GLU A C 1
ATOM 904 O O . GLU A 1 108 ? -5.632 9.461 5.464 1.00 82.31 108 GLU A O 1
ATOM 909 N N . GLY A 1 109 ? -3.417 9.608 5.123 1.00 82.69 109 GLY A N 1
ATOM 910 C CA . GLY A 1 109 ? -3.042 9.049 6.428 1.00 82.69 109 GLY A CA 1
ATOM 911 C C . GLY A 1 109 ? -3.663 9.797 7.614 1.00 82.69 109 GLY A C 1
ATOM 912 O O . GLY A 1 109 ? -4.120 9.172 8.569 1.00 82.69 109 GLY A O 1
ATOM 913 N N . SER A 1 110 ? -3.770 11.125 7.530 1.00 82.38 110 SER A N 1
ATOM 914 C CA . SER A 1 110 ? -4.377 11.970 8.567 1.00 82.38 110 SER A CA 1
ATOM 915 C C . SER A 1 110 ? -5.856 11.631 8.814 1.00 82.38 110 SER A C 1
ATOM 917 O O . SER A 1 110 ? -6.285 11.512 9.964 1.00 82.38 110 SER A O 1
ATOM 919 N N . GLU A 1 111 ? -6.633 11.410 7.751 1.00 86.62 111 GLU A N 1
ATOM 920 C CA . GLU A 1 111 ? -8.042 11.013 7.826 1.00 86.62 111 GLU A CA 1
ATOM 921 C C . GLU A 1 111 ? -8.196 9.622 8.455 1.00 86.62 111 GLU A C 1
ATOM 923 O O . GLU A 1 111 ? -9.039 9.423 9.333 1.00 86.62 111 GLU A O 1
ATOM 928 N N . LEU A 1 112 ? -7.345 8.672 8.052 1.00 89.44 112 LEU A N 1
ATOM 929 C CA . LEU A 1 112 ? -7.346 7.304 8.579 1.00 89.44 112 LEU A CA 1
ATOM 930 C C . LEU A 1 112 ? -6.994 7.276 10.073 1.00 89.44 112 LEU A C 1
ATOM 932 O O . LEU A 1 112 ? -7.697 6.653 10.868 1.00 89.44 112 LEU A O 1
ATOM 936 N N . ILE A 1 113 ? -5.953 8.009 10.477 1.00 87.75 113 ILE A N 1
ATOM 937 C CA . ILE A 1 113 ? -5.532 8.131 11.881 1.00 87.75 113 ILE A CA 1
ATOM 938 C C . ILE A 1 113 ? -6.634 8.778 12.727 1.00 87.75 113 ILE A C 1
ATOM 940 O O . ILE A 1 113 ? -6.865 8.377 13.872 1.00 87.75 113 ILE A O 1
ATOM 944 N N . ASN A 1 114 ? -7.339 9.774 12.188 1.00 86.25 114 ASN A N 1
ATOM 945 C CA . ASN A 1 114 ? -8.459 10.395 12.887 1.00 86.25 114 ASN A CA 1
ATOM 946 C C . ASN A 1 114 ? -9.622 9.421 13.092 1.00 86.25 114 ASN A C 1
ATOM 948 O O . ASN A 1 114 ? -10.122 9.329 14.217 1.00 86.25 114 ASN A O 1
ATOM 952 N N . GLY A 1 115 ? -9.985 8.654 12.062 1.00 89.00 115 GLY A N 1
ATOM 953 C CA . GLY A 1 115 ? -10.989 7.597 12.167 1.00 89.00 115 GLY A CA 1
ATOM 954 C C . GLY A 1 115 ? -10.621 6.530 13.197 1.00 89.00 115 GLY A C 1
ATOM 955 O O . GLY A 1 115 ? -11.427 6.203 14.067 1.00 89.00 115 GLY A O 1
ATOM 956 N N . LEU A 1 116 ? -9.374 6.049 13.172 1.00 87.56 116 LEU A N 1
ATOM 957 C CA . LEU A 1 116 ? -8.861 5.088 14.155 1.00 87.56 116 LEU A CA 1
ATOM 958 C C . LEU A 1 116 ? -8.937 5.631 15.582 1.00 87.56 116 LEU A C 1
ATOM 960 O O . LEU A 1 116 ? -9.388 4.944 16.497 1.00 87.56 116 LEU A O 1
ATOM 964 N N . ALA A 1 117 ? -8.546 6.887 15.786 1.00 84.81 117 ALA A N 1
ATOM 965 C CA . ALA A 1 117 ? -8.618 7.509 17.100 1.00 84.81 117 ALA A CA 1
ATOM 966 C C . ALA A 1 117 ? -10.062 7.662 17.602 1.00 84.81 117 ALA A C 1
ATOM 968 O O . ALA A 1 117 ? -10.315 7.510 18.799 1.00 84.81 117 ALA A O 1
ATOM 969 N N . GLN A 1 118 ? -11.018 7.956 16.716 1.00 86.62 118 GLN A N 1
ATOM 970 C CA . GLN A 1 118 ? -12.434 7.971 17.079 1.00 86.62 118 GLN A CA 1
ATOM 971 C C . GLN A 1 118 ? -12.911 6.567 17.467 1.00 86.62 118 GLN A C 1
ATOM 973 O O . GLN A 1 118 ? -13.473 6.396 18.549 1.00 86.62 118 GLN A O 1
ATOM 978 N N . TYR A 1 119 ? -12.599 5.561 16.648 1.00 87.75 119 TYR A N 1
ATOM 979 C CA . TYR A 1 119 ? -12.938 4.167 16.920 1.00 87.75 119 TYR A CA 1
ATOM 980 C C . TYR A 1 119 ? -12.422 3.706 18.292 1.00 87.75 119 TYR A C 1
ATOM 982 O O . TYR A 1 119 ? -13.161 3.118 19.079 1.00 87.75 119 TYR A O 1
ATOM 990 N N . LEU A 1 120 ? -11.179 4.034 18.646 1.00 83.69 120 LEU A N 1
ATOM 991 C CA . LEU A 1 120 ? -10.608 3.688 19.954 1.00 83.69 120 LEU A CA 1
ATOM 992 C C . LEU A 1 120 ? -11.258 4.429 21.124 1.00 83.69 120 LEU A C 1
ATOM 994 O O . LEU A 1 120 ? -11.355 3.891 22.228 1.00 83.69 120 LEU A O 1
ATOM 998 N N . ASN A 1 121 ? -11.714 5.664 20.913 1.00 81.50 121 ASN A N 1
ATOM 999 C CA . ASN A 1 121 ? -12.442 6.400 21.943 1.00 81.50 121 ASN A CA 1
ATOM 1000 C C . ASN A 1 121 ? -13.818 5.788 22.228 1.00 81.50 121 ASN A C 1
ATOM 1002 O O . ASN A 1 121 ? -14.249 5.784 23.386 1.00 81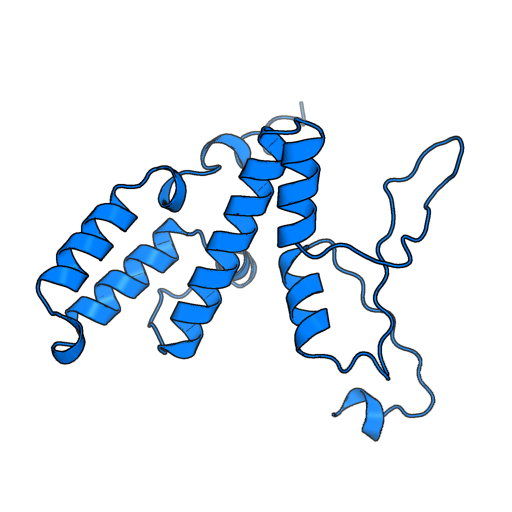.50 121 ASN A O 1
ATOM 1006 N N . GLU A 1 122 ? -14.478 5.264 21.198 1.00 84.50 122 GLU A N 1
ATOM 1007 C CA . GLU A 1 122 ? -15.765 4.576 21.301 1.00 84.50 122 GLU A CA 1
ATOM 1008 C C . GLU A 1 122 ? -15.611 3.176 21.933 1.00 84.50 122 GLU A C 1
ATOM 1010 O O . GLU A 1 122 ? -16.459 2.747 22.721 1.00 84.50 122 GLU A O 1
ATOM 1015 N N . ASN A 1 123 ? -14.482 2.501 21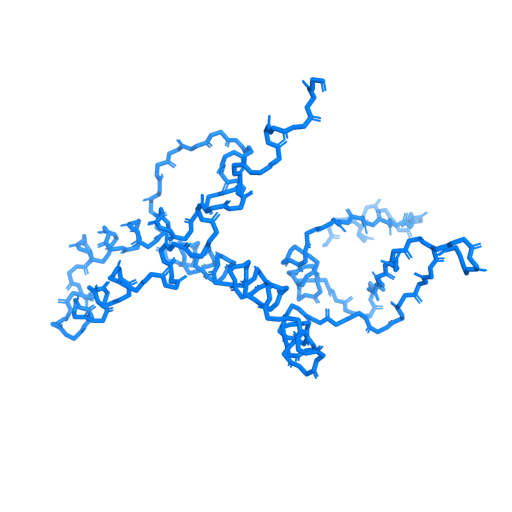.693 1.00 82.81 123 ASN A N 1
ATOM 1016 C CA . ASN A 1 123 ? -14.188 1.160 22.203 1.00 82.81 123 ASN A CA 1
ATOM 1017 C C . ASN A 1 123 ? -13.403 1.187 23.527 1.00 82.81 123 ASN A C 1
ATOM 1019 O O . ASN A 1 123 ? -12.177 1.081 23.568 1.00 82.81 123 ASN A O 1
ATOM 1023 N N . LYS A 1 124 ? -14.131 1.272 24.649 1.00 70.19 124 LYS A N 1
ATOM 1024 C CA . LYS A 1 124 ? -13.569 1.389 26.013 1.00 70.19 124 LYS A CA 1
ATOM 1025 C C . LYS A 1 124 ? -12.536 0.316 26.392 1.00 70.19 124 LYS A C 1
ATOM 1027 O O . LYS A 1 124 ? -11.648 0.627 27.179 1.00 70.19 124 LYS A O 1
ATOM 1032 N N . SER A 1 125 ? -12.637 -0.904 25.861 1.00 72.19 125 SER A N 1
ATOM 1033 C CA . SER A 1 125 ? -11.685 -1.998 26.118 1.00 72.19 125 SER A CA 1
ATOM 1034 C C . SER A 1 125 ? -10.301 -1.753 25.512 1.00 72.19 125 SER A C 1
ATOM 1036 O O . SER A 1 125 ? -9.318 -2.255 26.036 1.00 72.19 125 SER A O 1
ATOM 1038 N N . LEU A 1 126 ? -10.209 -0.950 24.449 1.00 68.69 126 LEU A N 1
ATOM 1039 C CA . LEU A 1 126 ? -8.951 -0.595 23.783 1.00 68.69 126 LEU A CA 1
ATOM 1040 C C . LEU A 1 126 ? -8.349 0.712 24.333 1.00 68.69 126 LEU A C 1
ATOM 1042 O O . LEU A 1 126 ? -7.274 1.140 23.917 1.00 68.69 126 LEU A O 1
ATOM 1046 N N . ARG A 1 127 ? -9.034 1.360 25.284 1.00 63.12 127 ARG A N 1
ATOM 1047 C CA . ARG A 1 127 ? -8.760 2.717 25.782 1.00 63.12 127 ARG A CA 1
ATOM 1048 C C . ARG A 1 127 ? -7.788 2.750 26.970 1.00 63.12 127 ARG A C 1
ATOM 1050 O O . ARG A 1 127 ? -7.876 3.645 27.818 1.00 63.12 127 ARG A O 1
ATOM 1057 N N . GLU A 1 128 ? -6.871 1.791 27.053 1.00 70.69 128 GLU A N 1
ATOM 1058 C CA . GLU A 1 128 ? -5.810 1.805 28.061 1.00 70.69 128 GLU A CA 1
ATOM 1059 C C . GLU A 1 128 ? -4.943 3.073 27.930 1.00 70.69 128 GLU A C 1
ATOM 1061 O O . GLU A 1 128 ? -4.835 3.682 26.860 1.00 70.69 128 GLU A O 1
ATOM 1066 N N . ARG A 1 129 ? -4.371 3.540 29.049 1.00 62.41 129 ARG A N 1
ATOM 1067 C CA . ARG A 1 129 ? -3.638 4.820 29.109 1.00 62.41 129 ARG A CA 1
ATOM 1068 C C . ARG A 1 129 ? -2.439 4.842 28.156 1.00 62.41 129 ARG A C 1
ATOM 1070 O O . ARG A 1 129 ? -2.172 5.889 27.573 1.00 62.41 129 ARG A O 1
ATOM 1077 N N . GLU A 1 130 ? -1.766 3.708 27.990 1.00 68.38 130 GLU A N 1
ATOM 1078 C CA . GLU A 1 130 ? -0.635 3.548 27.069 1.00 68.38 130 GLU A CA 1
ATOM 1079 C C . GLU A 1 130 ? -1.064 3.744 25.611 1.00 68.38 130 GLU A C 1
ATOM 1081 O O . GLU A 1 130 ? -0.455 4.544 24.902 1.00 68.38 130 GLU A O 1
ATOM 1086 N N . ASN A 1 131 ? -2.189 3.151 25.199 1.00 68.75 131 ASN A N 1
ATOM 1087 C CA . ASN A 1 131 ? -2.721 3.313 23.842 1.00 68.75 131 ASN A CA 1
ATOM 1088 C C . ASN A 1 131 ? -3.052 4.779 23.531 1.00 68.75 131 ASN A C 1
ATOM 1090 O O . ASN A 1 131 ? -2.787 5.257 22.434 1.00 68.75 131 ASN A O 1
ATOM 1094 N N . LYS A 1 132 ? -3.581 5.544 24.495 1.00 68.69 132 LYS A N 1
ATOM 1095 C CA . LYS A 1 132 ? -3.849 6.979 24.276 1.00 68.69 132 LYS A CA 1
ATOM 1096 C C . LYS A 1 132 ? -2.590 7.799 24.017 1.00 68.69 132 LYS A C 1
ATOM 1098 O O . LYS A 1 132 ? -2.643 8.712 23.197 1.00 68.69 132 LYS A O 1
ATOM 1103 N N . LEU A 1 133 ? -1.506 7.516 24.740 1.00 71.44 133 LEU A N 1
ATOM 1104 C CA . LEU A 1 133 ? -0.234 8.219 24.564 1.00 71.44 133 LEU A CA 1
ATOM 1105 C C . LEU A 1 133 ? 0.365 7.878 23.199 1.00 71.44 133 LEU A C 1
ATOM 1107 O O . LEU A 1 133 ? 0.636 8.788 22.425 1.00 71.44 133 LEU A O 1
ATOM 1111 N N . LEU A 1 134 ? 0.400 6.589 22.849 1.00 74.38 134 LEU A N 1
ATOM 1112 C CA . LEU A 1 134 ? 0.874 6.121 21.547 1.00 74.38 134 LEU A CA 1
ATOM 1113 C C . LEU A 1 134 ? 0.121 6.788 20.381 1.00 74.38 134 LEU A C 1
ATOM 1115 O O . LEU A 1 134 ? 0.735 7.288 19.444 1.00 74.38 134 LEU A O 1
ATOM 1119 N N . PHE A 1 135 ? -1.213 6.858 20.449 1.00 72.69 135 PHE A N 1
ATOM 1120 C CA . PHE A 1 135 ? -2.017 7.502 19.403 1.00 72.69 135 PHE A CA 1
ATOM 1121 C C . PHE A 1 135 ? -1.844 9.021 19.356 1.00 72.69 135 PHE A C 1
ATOM 1123 O O . PHE A 1 135 ? -1.931 9.612 18.280 1.00 72.69 135 PHE A O 1
ATOM 1130 N N . SER A 1 136 ? -1.619 9.663 20.504 1.00 71.50 136 SER A N 1
ATOM 1131 C CA . SER A 1 136 ? -1.296 11.089 20.551 1.00 71.50 136 SER A CA 1
ATOM 1132 C C . SER A 1 136 ? 0.037 11.366 19.860 1.00 71.50 136 SER A C 1
ATOM 1134 O O . SER A 1 136 ? 0.122 12.303 19.069 1.00 71.50 136 SER A O 1
ATOM 1136 N N . ASP A 1 137 ? 1.040 10.526 20.108 1.00 76.19 137 ASP A N 1
ATOM 1137 C CA . ASP A 1 137 ? 2.361 10.642 19.493 1.00 76.19 137 ASP A CA 1
ATOM 1138 C C . ASP A 1 137 ? 2.278 10.402 17.980 1.00 76.19 137 ASP A C 1
ATOM 1140 O O . ASP A 1 137 ? 2.769 11.215 17.199 1.00 76.19 137 ASP A O 1
ATOM 1144 N N . MET A 1 138 ? 1.542 9.371 17.543 1.00 72.00 138 MET A N 1
ATOM 1145 C CA . MET A 1 138 ? 1.301 9.107 16.117 1.00 72.00 138 MET A CA 1
ATOM 1146 C C . MET A 1 138 ? 0.585 10.264 15.405 1.00 72.00 138 MET A C 1
ATOM 1148 O O . MET A 1 138 ? 0.889 10.561 14.253 1.00 72.00 138 MET A O 1
ATOM 1152 N N . LYS A 1 139 ? -0.371 10.927 16.070 1.00 69.75 139 LYS A N 1
ATOM 1153 C CA . LYS A 1 139 ? -1.052 12.114 15.524 1.00 69.75 139 LYS A CA 1
ATOM 1154 C C . LYS A 1 139 ? -0.151 13.341 15.447 1.00 69.75 139 LYS A C 1
ATOM 1156 O O . LYS A 1 139 ? -0.379 14.195 14.597 1.00 69.75 139 LYS A O 1
ATOM 1161 N N . ALA A 1 140 ? 0.807 13.466 16.358 1.00 70.69 140 ALA A N 1
ATOM 1162 C CA . ALA A 1 140 ? 1.757 14.571 16.363 1.00 70.69 140 ALA A CA 1
ATOM 1163 C C . ALA A 1 140 ? 2.891 14.364 15.345 1.00 70.69 140 ALA A C 1
ATOM 1165 O O . ALA A 1 140 ? 3.551 15.331 14.958 1.00 70.69 140 ALA A O 1
ATOM 1166 N N . ASP A 1 141 ? 3.109 13.124 14.904 1.00 72.69 141 ASP A N 1
ATOM 1167 C CA . ASP A 1 141 ? 4.158 12.787 13.955 1.00 72.69 141 ASP A CA 1
ATOM 1168 C C . ASP A 1 141 ? 3.858 13.362 12.562 1.00 72.69 141 ASP A C 1
ATOM 1170 O O . ASP A 1 141 ? 2.931 12.946 11.856 1.00 72.69 141 ASP A O 1
ATOM 1174 N N . GLN A 1 142 ? 4.674 14.333 12.148 1.00 64.81 142 GLN A N 1
ATOM 1175 C CA . GLN A 1 142 ? 4.600 14.953 10.825 1.00 64.81 142 GLN A CA 1
ATOM 1176 C C . GLN A 1 142 ? 4.913 13.961 9.701 1.00 64.81 142 GLN A C 1
ATOM 1178 O O . GLN A 1 142 ? 4.468 14.158 8.573 1.00 64.81 142 GLN A O 1
ATOM 1183 N N . LEU A 1 143 ? 5.634 12.881 9.995 1.00 65.56 143 LEU A N 1
ATOM 1184 C CA . LEU A 1 143 ? 5.885 11.808 9.047 1.00 65.56 143 LEU A CA 1
ATOM 1185 C C . LEU A 1 143 ? 4.564 11.097 8.703 1.00 65.56 143 LEU A C 1
ATOM 1187 O O . LEU A 1 143 ? 4.217 10.916 7.540 1.00 65.56 143 LEU A O 1
ATOM 1191 N N . LEU A 1 144 ? 3.756 10.773 9.709 1.00 64.75 144 LEU A N 1
ATOM 1192 C CA . LEU A 1 144 ? 2.486 10.069 9.510 1.00 64.75 144 LEU A CA 1
ATOM 1193 C C . LEU A 1 144 ? 1.360 10.982 9.007 1.00 64.75 144 LEU A C 1
ATOM 1195 O O . LEU A 1 144 ? 0.459 10.528 8.301 1.00 64.75 144 LEU A O 1
ATOM 1199 N N . THR A 1 145 ? 1.403 12.264 9.370 1.00 61.56 145 THR A N 1
ATOM 1200 C CA . THR A 1 145 ? 0.316 13.219 9.098 1.00 61.56 145 THR A CA 1
ATOM 1201 C C . THR A 1 145 ? 0.577 14.168 7.928 1.00 61.56 145 THR A C 1
ATOM 1203 O O . THR A 1 145 ? -0.386 14.653 7.337 1.00 61.56 145 THR A O 1
ATOM 1206 N N . HIS A 1 146 ? 1.840 14.418 7.561 1.00 58.16 146 HIS A N 1
ATOM 1207 C CA . HIS A 1 146 ? 2.221 15.452 6.591 1.00 58.16 146 HIS A CA 1
ATOM 1208 C C . HIS A 1 146 ? 3.211 15.016 5.502 1.00 58.16 146 HIS A C 1
ATOM 1210 O O . HIS A 1 146 ? 3.606 15.884 4.716 1.00 58.16 146 HIS A O 1
ATOM 1216 N N . ILE A 1 147 ? 3.609 13.738 5.363 1.00 51.19 147 ILE A N 1
ATOM 1217 C CA . ILE A 1 147 ? 4.387 13.361 4.168 1.00 51.19 147 ILE A CA 1
ATOM 1218 C C . ILE A 1 147 ? 3.526 13.635 2.927 1.00 51.19 147 ILE A C 1
ATOM 1220 O O . ILE A 1 147 ? 2.619 12.879 2.605 1.00 51.19 147 ILE A O 1
ATOM 1224 N N . GLY A 1 148 ? 3.826 14.732 2.224 1.00 47.06 148 GLY A N 1
ATOM 1225 C CA . GLY A 1 148 ? 3.327 15.060 0.891 1.00 47.06 148 GLY A CA 1
ATOM 1226 C C . GLY A 1 148 ? 2.128 16.014 0.785 1.00 47.06 148 GLY A C 1
ATOM 1227 O O . GLY A 1 148 ? 1.559 16.104 -0.303 1.00 47.06 148 GLY A O 1
ATOM 1228 N N . SER A 1 149 ? 1.771 16.789 1.817 1.00 47.81 149 SER A N 1
ATOM 1229 C CA . SER A 1 149 ? 0.870 17.954 1.637 1.00 47.81 149 SER A CA 1
ATOM 1230 C C . SER A 1 149 ? 1.450 19.009 0.672 1.00 47.81 149 SER A C 1
ATOM 1232 O O . SER A 1 149 ? 0.712 19.792 0.077 1.00 47.81 149 SER A O 1
ATOM 1234 N N . HIS A 1 150 ? 2.767 18.983 0.435 1.00 43.31 150 HIS A N 1
ATOM 1235 C CA . HIS A 1 150 ? 3.455 19.871 -0.506 1.00 43.31 150 HIS A CA 1
ATOM 1236 C C . HIS A 1 150 ? 3.567 19.344 -1.948 1.00 43.31 150 HIS A C 1
ATOM 1238 O O . HIS A 1 150 ? 3.873 20.138 -2.833 1.00 43.31 150 HIS A O 1
ATOM 1244 N N . HIS A 1 151 ? 3.313 18.056 -2.225 1.00 39.88 151 HIS A N 1
ATOM 1245 C CA . HIS A 1 151 ? 3.518 17.508 -3.580 1.00 39.88 151 HIS A CA 1
ATOM 1246 C C . HIS A 1 151 ? 2.256 17.556 -4.455 1.00 39.88 151 HIS A C 1
ATOM 1248 O O . HIS A 1 151 ? 2.354 17.829 -5.647 1.00 39.88 151 HIS A O 1
ATOM 1254 N N . ARG A 1 152 ? 1.056 17.408 -3.869 1.00 43.88 152 ARG A N 1
ATOM 1255 C CA . ARG A 1 152 ? -0.215 17.493 -4.622 1.00 43.88 152 ARG A CA 1
ATOM 1256 C C . ARG A 1 152 ? -0.487 18.869 -5.247 1.00 43.88 152 ARG A C 1
ATOM 1258 O O . ARG A 1 152 ? -1.227 18.955 -6.217 1.00 43.88 152 ARG A O 1
ATOM 1265 N N . ASN A 1 153 ? 0.134 19.933 -4.735 1.00 35.41 153 ASN A N 1
ATOM 1266 C CA . ASN A 1 153 ? -0.006 21.283 -5.289 1.00 35.41 153 ASN A CA 1
ATOM 1267 C C . ASN A 1 153 ? 0.892 21.554 -6.509 1.00 35.41 153 ASN A C 1
ATOM 1269 O O . ASN A 1 153 ? 0.742 22.602 -7.129 1.00 35.41 153 ASN A O 1
ATOM 1273 N N . LEU A 1 154 ? 1.815 20.653 -6.870 1.00 32.59 154 LEU A N 1
ATOM 1274 C CA . LEU A 1 154 ? 2.727 20.883 -7.998 1.00 32.59 154 LEU A CA 1
ATOM 1275 C C . LEU A 1 154 ? 2.147 20.440 -9.350 1.00 32.59 154 LEU A C 1
ATOM 1277 O O . LEU A 1 154 ? 2.559 20.978 -10.373 1.00 32.59 154 LEU A O 1
ATOM 1281 N N . GLU A 1 155 ? 1.157 19.542 -9.377 1.00 34.91 155 GLU A N 1
ATOM 1282 C CA . GLU A 1 155 ? 0.531 19.105 -10.639 1.00 34.91 155 GLU A CA 1
ATOM 1283 C C . GLU A 1 155 ? -0.538 20.078 -11.167 1.00 34.91 155 GLU A C 1
ATOM 1285 O O . GLU A 1 155 ? -0.892 20.024 -12.341 1.00 34.91 155 GLU A O 1
ATOM 1290 N N . VAL A 1 156 ? -1.022 21.018 -10.346 1.00 34.97 156 VAL A N 1
ATOM 1291 C CA . VAL A 1 156 ? -2.080 21.966 -10.759 1.00 34.97 156 VAL A CA 1
ATOM 1292 C C . VAL A 1 156 ? -1.518 23.224 -11.447 1.00 34.97 156 VAL A C 1
ATOM 1294 O O . VAL A 1 156 ? -2.258 23.958 -12.095 1.00 34.97 156 VAL A O 1
ATOM 1297 N N . THR A 1 157 ? -0.204 23.464 -11.402 1.00 37.41 157 THR A N 1
ATOM 1298 C CA . THR A 1 157 ? 0.437 24.630 -12.043 1.00 37.41 157 THR A CA 1
ATOM 1299 C C . THR A 1 157 ? 1.449 24.229 -13.112 1.00 37.41 157 THR A C 1
ATOM 1301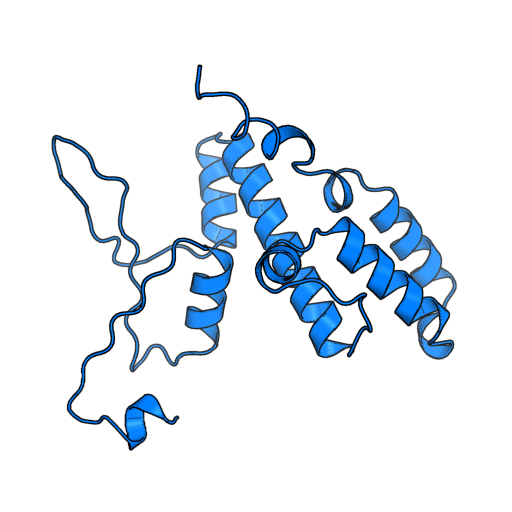 O O . THR A 1 157 ? 2.645 24.444 -12.958 1.00 37.41 157 THR A O 1
ATOM 1304 N N . SER A 1 158 ? 0.974 23.670 -14.228 1.00 39.34 158 SER A N 1
ATOM 1305 C CA . SER A 1 158 ? 1.696 23.754 -15.511 1.00 39.34 158 SER A CA 1
ATOM 1306 C C . SER A 1 158 ? 0.778 23.595 -16.730 1.00 39.34 158 SER A C 1
ATOM 1308 O O . SER A 1 158 ? 0.982 22.737 -17.577 1.00 39.34 158 SER A O 1
ATOM 1310 N N . LEU A 1 159 ? -0.231 24.461 -16.849 1.00 39.78 159 LEU A N 1
ATOM 1311 C CA . LEU A 1 159 ? -0.839 24.792 -18.143 1.00 39.78 159 LEU A CA 1
ATOM 1312 C C . LEU A 1 159 ? -1.139 26.296 -18.179 1.00 39.78 159 LEU A C 1
ATOM 1314 O O . LEU A 1 159 ? -2.243 26.735 -17.861 1.00 39.78 159 LEU A O 1
ATOM 1318 N N . ALA A 1 160 ? -0.116 27.071 -18.537 1.00 33.81 160 ALA A N 1
ATOM 1319 C CA . ALA A 1 160 ? -0.223 28.415 -19.095 1.00 33.81 160 ALA A CA 1
ATOM 1320 C C . ALA A 1 160 ? 0.892 28.589 -20.130 1.00 33.81 160 ALA A C 1
ATOM 1322 O O . ALA A 1 160 ? 2.036 28.192 -19.810 1.00 33.81 160 ALA A O 1
#

Secondary structure (DSSP, 8-state):
-HHHHH-TT-------S-HHHHHHHHHHS-TTT----EEPPPBTTTBSPEESSPPPHHHHHHHHHHTT-HHHHHHHHHHHHHHHHHHHHHHTT-------HHHHHT--HHHHHHHHHHHHHH-GGG--HHHHHHHHHHHH-HHHHHTTTTTTTSSSS---

Foldseek 3Di:
DCCCVPPVPDDDDDDDPQLLVLVVCVVPPDPVVDQRWDWDDADPVPGIDIHRDDDHLVVQLVVCVVVVVVLSNLVSVQSVLVSVLVVVCVVLVQDADDDPPVCVVVPGLLRSLVSVVVSCVVVVVNVDPVNVVVSVVCNVDCSRHPSDPPPVVPVVPDDD

Radius of gyration: 19.46 Å; chains: 1; bounding box: 39×50×56 Å

pLDDT: mean 79.28, std 14.39, range [32.59, 94.69]

Sequence (160 aa):
RLLRERFPDTQFFLFTHDDLWFDLLKQELPSNHWLFKELSKWSHENGVEIIESPMSLRERIQHCLETNDIAGAANKCRTLIEGVLKQICEDLGVRLEYCSREKNDQREGSELINGLAQYLNENKSLRERENKLLFSDMKADQLLTHIGSHHRNLEVTSLA